Protein AF-A0A831SKI0-F1 (afdb_monomer_lite)

Structure (mmCIF, N/CA/C/O backbone):
data_AF-A0A831SKI0-F1
#
_entry.id   AF-A0A831SKI0-F1
#
loop_
_atom_site.group_PDB
_atom_site.id
_atom_site.type_symbol
_atom_site.label_atom_id
_atom_site.label_alt_id
_atom_site.label_comp_id
_atom_site.label_asym_id
_atom_site.label_entity_id
_atom_site.label_seq_id
_atom_site.pdbx_PDB_ins_code
_atom_site.Cartn_x
_atom_site.Cartn_y
_atom_site.Cartn_z
_atom_site.occupancy
_atom_site.B_iso_or_equiv
_atom_site.auth_seq_id
_atom_site.auth_comp_id
_atom_site.auth_asym_id
_atom_site.auth_atom_id
_atom_site.pdbx_PDB_model_num
ATOM 1 N N . MET A 1 1 ? -1.822 -5.223 -12.131 1.00 87.94 1 MET A N 1
ATOM 2 C CA . MET A 1 1 ? -0.561 -4.633 -12.616 1.00 87.94 1 MET A CA 1
ATOM 3 C C . MET A 1 1 ? -0.754 -3.134 -12.746 1.00 87.94 1 MET A C 1
ATOM 5 O O . MET A 1 1 ? -1.768 -2.723 -13.297 1.00 87.94 1 MET A O 1
ATOM 9 N N . ILE A 1 2 ? 0.171 -2.344 -12.212 1.00 90.44 2 ILE A N 1
ATOM 10 C CA . ILE A 1 2 ? 0.170 -0.876 -12.304 1.00 90.44 2 ILE A CA 1
ATOM 11 C C . ILE A 1 2 ? 1.475 -0.474 -12.988 1.00 90.44 2 ILE A C 1
ATOM 13 O O . ILE A 1 2 ? 2.515 -1.032 -12.654 1.00 90.44 2 ILE A O 1
ATOM 17 N N . ILE A 1 3 ? 1.421 0.459 -13.936 1.00 91.19 3 ILE A N 1
ATOM 18 C CA . ILE A 1 3 ? 2.607 1.012 -14.596 1.00 91.19 3 ILE A CA 1
ATOM 19 C C . ILE A 1 3 ? 2.629 2.507 -14.303 1.00 91.19 3 ILE A C 1
ATOM 21 O O . ILE A 1 3 ? 1.637 3.194 -14.553 1.00 91.19 3 ILE A O 1
ATOM 25 N N . LEU A 1 4 ? 3.735 2.982 -13.742 1.00 88.81 4 LEU A N 1
ATOM 26 C CA . LEU A 1 4 ? 3.956 4.381 -13.409 1.00 88.81 4 LEU A CA 1
ATOM 27 C C . LEU A 1 4 ? 5.060 4.941 -14.298 1.00 88.81 4 LEU A C 1
ATOM 29 O O . LEU A 1 4 ? 6.169 4.406 -14.332 1.00 88.81 4 LEU A O 1
ATOM 33 N N . ASP A 1 5 ? 4.754 6.042 -14.975 1.00 87.69 5 ASP A N 1
ATOM 34 C CA . ASP A 1 5 ? 5.734 6.822 -15.716 1.00 87.69 5 ASP A CA 1
ATOM 35 C C . ASP A 1 5 ? 6.356 7.872 -14.792 1.00 87.69 5 ASP A C 1
ATOM 37 O O . ASP A 1 5 ? 5.662 8.634 -14.111 1.00 87.69 5 ASP A O 1
ATOM 41 N N . LYS A 1 6 ? 7.686 7.908 -14.763 1.00 81.94 6 LYS A N 1
ATOM 42 C CA . LYS A 1 6 ? 8.477 8.859 -13.987 1.00 81.94 6 LYS A CA 1
ATOM 43 C C . LYS A 1 6 ? 9.523 9.514 -14.869 1.00 81.94 6 LYS A C 1
ATOM 45 O O . LYS A 1 6 ? 10.004 8.942 -15.845 1.00 81.94 6 LYS A O 1
ATOM 50 N N . LYS A 1 7 ? 9.921 10.719 -14.472 1.00 80.81 7 LYS A N 1
ATOM 51 C CA . LYS A 1 7 ? 11.035 11.432 -15.083 1.00 80.81 7 LYS A CA 1
ATOM 52 C C . LYS A 1 7 ? 12.072 11.748 -14.021 1.00 80.81 7 LYS A C 1
ATOM 54 O O . LYS A 1 7 ? 11.764 12.412 -13.034 1.00 80.81 7 LYS A O 1
ATOM 59 N N . ILE A 1 8 ? 13.286 11.250 -14.217 1.00 78.38 8 ILE A N 1
ATOM 60 C CA . ILE A 1 8 ? 14.424 11.518 -13.338 1.00 78.38 8 ILE A CA 1
ATOM 61 C C . ILE A 1 8 ? 15.424 12.326 -14.148 1.00 78.38 8 ILE A C 1
ATOM 63 O O . ILE A 1 8 ? 16.122 11.781 -14.997 1.00 78.38 8 ILE A O 1
ATOM 67 N N . LEU A 1 9 ? 15.477 13.638 -13.904 1.00 79.88 9 LEU A N 1
ATOM 68 C CA . LEU A 1 9 ? 16.229 14.579 -14.740 1.00 79.88 9 LEU A CA 1
ATOM 69 C C . LEU A 1 9 ? 15.789 14.461 -16.215 1.00 79.88 9 LEU A C 1
ATOM 71 O O . LEU A 1 9 ? 14.672 14.845 -16.561 1.00 79.88 9 LEU A O 1
ATOM 75 N N . THR A 1 10 ? 16.644 13.921 -17.081 1.00 85.06 10 THR A N 1
ATOM 76 C CA . THR A 1 10 ? 16.361 13.679 -18.502 1.00 85.06 10 THR A CA 1
ATOM 77 C C . THR A 1 10 ? 15.912 12.250 -18.801 1.00 85.06 10 THR A C 1
ATOM 79 O O . THR A 1 10 ? 15.432 12.011 -19.903 1.00 85.06 10 THR A O 1
ATOM 82 N N . PHE A 1 11 ? 16.042 11.323 -17.847 1.00 87.00 11 PHE A N 1
ATOM 83 C CA . PHE A 1 11 ? 15.735 9.907 -18.034 1.00 87.00 11 PHE A CA 1
ATOM 84 C C . PHE A 1 11 ? 14.244 9.624 -17.851 1.00 87.00 11 PHE A C 1
ATOM 86 O O . PHE A 1 11 ? 13.628 10.041 -16.862 1.00 87.00 11 PHE A O 1
ATOM 93 N N . ASN A 1 12 ? 13.683 8.871 -18.789 1.00 89.94 12 ASN A N 1
ATOM 94 C CA . ASN A 1 12 ? 12.340 8.318 -18.733 1.00 89.94 12 ASN A CA 1
ATOM 95 C C . ASN A 1 12 ? 12.395 6.983 -18.000 1.00 89.94 12 ASN A C 1
ATOM 97 O O . ASN A 1 12 ? 13.060 6.040 -18.431 1.00 89.94 12 ASN A O 1
ATOM 101 N N . VAL A 1 13 ? 11.692 6.905 -16.880 1.00 89.50 13 VAL A N 1
ATOM 102 C CA . VAL A 1 13 ? 11.699 5.740 -16.005 1.00 89.50 13 VAL A CA 1
ATOM 103 C C . VAL A 1 13 ? 10.307 5.143 -15.950 1.00 89.50 13 VAL A C 1
ATOM 105 O O . VAL A 1 13 ? 9.336 5.858 -15.708 1.00 89.50 13 VAL A O 1
ATOM 108 N N . LYS A 1 14 ? 10.210 3.827 -16.128 1.00 91.81 14 LYS A N 1
ATOM 109 C CA . LYS A 1 14 ? 8.970 3.080 -15.923 1.00 91.81 14 LYS A CA 1
ATOM 110 C C . LYS A 1 14 ? 9.099 2.184 -14.701 1.00 91.81 14 LYS A C 1
ATOM 112 O O . LYS A 1 14 ? 10.053 1.419 -14.571 1.00 91.81 14 LYS A O 1
ATOM 117 N N . GLU A 1 15 ? 8.118 2.269 -13.813 1.00 91.38 15 GLU A N 1
ATOM 118 C CA . GLU A 1 15 ? 7.977 1.358 -12.679 1.00 91.38 15 GLU A CA 1
ATOM 119 C C . GLU A 1 15 ? 6.732 0.492 -12.868 1.00 91.38 15 GLU A C 1
ATOM 121 O O . GLU A 1 15 ? 5.621 0.999 -13.022 1.00 91.38 15 GLU A O 1
ATOM 126 N N . VAL A 1 16 ? 6.910 -0.825 -12.849 1.00 92.50 16 VAL A N 1
ATOM 127 C CA . VAL A 1 16 ? 5.832 -1.804 -12.991 1.00 92.50 16 VAL A CA 1
ATOM 128 C C . VAL A 1 16 ? 5.611 -2.491 -11.652 1.00 92.50 16 VAL A C 1
ATOM 130 O O . VAL A 1 16 ? 6.512 -3.130 -11.115 1.00 92.50 16 VAL A O 1
ATOM 133 N N . HIS A 1 17 ? 4.399 -2.398 -11.116 1.00 91.50 17 HIS A N 1
ATOM 134 C CA . HIS A 1 17 ? 4.017 -3.007 -9.846 1.00 91.50 17 HIS A CA 1
ATOM 135 C C . HIS A 1 17 ? 3.061 -4.181 -10.055 1.00 91.50 17 HIS A C 1
ATOM 137 O O . HIS A 1 17 ? 2.097 -4.098 -10.832 1.00 91.50 17 HIS A O 1
ATOM 143 N N . PHE A 1 18 ? 3.279 -5.251 -9.286 1.00 89.81 18 PHE A N 1
ATOM 144 C CA . PHE A 1 18 ? 2.395 -6.419 -9.215 1.00 89.81 18 PHE A CA 1
ATOM 145 C C . PHE A 1 18 ? 2.190 -7.121 -10.570 1.00 89.81 18 PHE A C 1
ATOM 147 O O . PHE A 1 18 ? 1.083 -7.581 -10.875 1.00 89.81 18 PHE A O 1
ATOM 154 N N . SER A 1 19 ? 3.224 -7.154 -11.416 1.00 93.19 19 SER A N 1
ATOM 155 C CA . SER A 1 19 ? 3.258 -8.058 -12.569 1.00 93.19 19 SER A CA 1
ATOM 156 C C . SER A 1 19 ? 3.576 -9.485 -12.113 1.00 93.19 19 SER A C 1
ATOM 158 O O . SER A 1 19 ? 4.039 -9.714 -10.993 1.00 93.19 19 SER A O 1
ATOM 160 N N . ASP A 1 20 ? 3.335 -10.473 -12.970 1.00 92.25 20 ASP A N 1
ATOM 161 C CA . ASP A 1 20 ? 3.717 -11.848 -12.644 1.00 92.25 20 ASP A CA 1
ATOM 162 C C . ASP A 1 20 ? 5.241 -12.042 -12.727 1.00 92.25 20 ASP A C 1
ATOM 164 O O . ASP A 1 20 ? 5.813 -12.692 -11.855 1.00 92.25 20 ASP A O 1
ATOM 168 N N . GLN A 1 21 ? 5.893 -11.441 -13.728 1.00 91.69 21 GLN A N 1
ATOM 169 C CA . GLN A 1 21 ? 7.341 -11.478 -13.974 1.00 91.69 21 GLN A CA 1
ATOM 170 C C . GLN A 1 21 ? 7.801 -10.217 -14.745 1.00 91.69 21 GLN A C 1
ATOM 172 O O . GLN A 1 21 ? 6.933 -9.468 -15.215 1.00 91.69 21 GLN A O 1
ATOM 177 N N . PRO A 1 22 ? 9.119 -9.959 -14.870 1.00 93.19 22 PRO A N 1
ATOM 178 C CA . PRO A 1 22 ? 9.662 -8.906 -15.735 1.00 93.19 22 PRO A CA 1
ATOM 179 C C . PRO A 1 22 ? 9.358 -9.132 -17.225 1.00 93.19 22 PRO A C 1
ATOM 181 O O . PRO A 1 22 ? 9.189 -10.272 -17.658 1.00 93.19 22 PRO A O 1
ATOM 184 N N . PHE A 1 23 ? 9.286 -8.049 -18.000 1.00 91.69 23 PHE A N 1
ATOM 185 C CA . PHE A 1 23 ? 9.088 -8.050 -19.454 1.00 91.69 23 PHE A CA 1
ATOM 186 C C . PHE A 1 23 ? 9.617 -6.747 -20.068 1.00 91.69 23 PHE A C 1
ATOM 188 O O . PHE A 1 23 ? 9.776 -5.758 -19.355 1.00 91.69 23 PHE A O 1
ATOM 195 N N . ASP A 1 24 ? 9.858 -6.728 -21.375 1.00 90.94 24 ASP A N 1
ATOM 196 C CA . ASP A 1 24 ? 10.364 -5.532 -22.052 1.00 90.94 24 ASP A CA 1
ATOM 197 C C . ASP A 1 24 ? 9.266 -4.486 -22.264 1.00 90.94 24 ASP A C 1
ATOM 199 O O . ASP A 1 24 ? 8.120 -4.809 -22.592 1.00 90.94 24 ASP A O 1
ATOM 203 N N . ILE A 1 25 ? 9.623 -3.214 -22.076 1.00 92.06 25 ILE A N 1
ATOM 204 C CA . ILE A 1 25 ? 8.760 -2.071 -22.378 1.00 92.06 25 ILE A CA 1
ATOM 205 C C . ILE A 1 25 ? 9.561 -1.046 -23.173 1.00 92.06 25 ILE A C 1
ATOM 207 O O . ILE A 1 25 ? 10.611 -0.590 -22.725 1.00 92.06 25 ILE A O 1
ATOM 211 N N . ASP A 1 26 ? 9.022 -0.645 -24.320 1.00 91.50 26 ASP A N 1
ATOM 212 C CA . ASP A 1 26 ? 9.616 0.394 -25.156 1.00 91.50 26 ASP A CA 1
ATOM 213 C C . ASP A 1 26 ? 9.490 1.797 -24.534 1.00 91.50 26 ASP A C 1
ATOM 215 O O . ASP A 1 26 ? 8.628 2.077 -23.692 1.00 91.50 26 ASP A O 1
ATOM 219 N N . ASN A 1 27 ? 10.302 2.729 -25.040 1.00 90.56 27 ASN A N 1
ATOM 220 C CA . ASN A 1 27 ? 10.265 4.156 -24.697 1.00 90.56 27 ASN A CA 1
ATOM 221 C C . ASN A 1 27 ? 10.566 4.466 -23.217 1.00 90.56 27 ASN A C 1
ATOM 223 O O . ASN A 1 27 ? 9.942 5.345 -22.615 1.00 90.56 27 ASN A O 1
ATOM 227 N N . CYS A 1 28 ? 11.529 3.767 -22.619 1.00 93.00 28 CYS A N 1
ATOM 228 C CA . CYS A 1 28 ? 12.116 4.155 -21.339 1.00 93.00 28 CYS A CA 1
ATOM 229 C C . CYS A 1 28 ? 13.626 3.923 -21.325 1.00 93.00 28 CYS A C 1
ATOM 231 O O . CYS A 1 28 ? 14.124 2.991 -21.948 1.00 93.00 28 CYS A O 1
ATOM 233 N N . ASP A 1 29 ? 14.336 4.755 -20.572 1.00 92.06 29 ASP A N 1
ATOM 234 C CA . ASP A 1 29 ? 15.772 4.621 -20.333 1.00 92.06 29 ASP A CA 1
ATOM 235 C C . ASP A 1 29 ? 16.061 3.677 -19.155 1.00 92.06 29 ASP A C 1
ATOM 237 O O . ASP A 1 29 ? 17.139 3.094 -19.059 1.00 92.06 29 ASP A O 1
ATOM 241 N N . TYR A 1 30 ? 15.099 3.530 -18.236 1.00 89.94 30 TYR A N 1
ATOM 242 C CA . TYR A 1 30 ? 15.203 2.643 -17.081 1.00 89.94 30 TYR A CA 1
ATOM 243 C C . TYR A 1 30 ? 13.858 1.992 -16.757 1.00 89.94 30 TYR A C 1
ATOM 245 O O . TYR A 1 30 ? 12.825 2.665 -16.692 1.00 89.94 30 TYR A O 1
ATOM 253 N N . LEU A 1 31 ? 13.889 0.687 -16.498 1.00 92.00 31 LEU A N 1
ATOM 254 C CA . LEU A 1 31 ? 12.720 -0.115 -16.164 1.00 92.00 31 LEU A CA 1
ATOM 255 C C . LEU A 1 31 ? 12.931 -0.806 -14.819 1.00 92.00 31 LEU A C 1
ATOM 257 O O . LEU A 1 31 ? 13.953 -1.452 -14.583 1.00 92.00 31 LEU A O 1
ATOM 261 N N . ARG A 1 32 ? 11.947 -0.683 -13.929 1.00 91.19 32 ARG A N 1
ATOM 262 C CA . ARG A 1 32 ? 11.978 -1.293 -12.600 1.00 91.19 32 ARG A CA 1
ATOM 263 C C . ARG A 1 32 ? 10.708 -2.078 -12.336 1.00 91.19 32 ARG A C 1
ATOM 265 O O . ARG A 1 32 ? 9.607 -1.587 -12.564 1.00 91.19 32 ARG A O 1
ATOM 272 N N . PHE A 1 33 ? 10.870 -3.274 -11.789 1.00 92.12 33 PHE A N 1
ATOM 273 C CA . PHE A 1 33 ? 9.764 -4.130 -11.387 1.00 92.12 33 PHE A CA 1
ATOM 274 C C . PHE A 1 33 ? 9.676 -4.218 -9.864 1.00 92.12 33 PHE A C 1
ATOM 276 O O . PHE A 1 33 ? 10.667 -4.503 -9.193 1.00 92.12 33 PHE A O 1
ATOM 283 N N . HIS A 1 34 ? 8.478 -4.002 -9.327 1.00 89.81 34 HIS A N 1
ATOM 284 C CA . HIS A 1 34 ? 8.167 -4.092 -7.907 1.00 89.81 34 HIS A CA 1
ATOM 285 C C . HIS A 1 34 ? 7.163 -5.214 -7.643 1.00 89.81 34 HIS A C 1
ATOM 287 O O . HIS A 1 34 ? 6.099 -5.286 -8.266 1.00 89.81 34 HIS A O 1
ATOM 293 N N . TYR A 1 35 ? 7.482 -6.050 -6.653 1.00 88.38 35 TYR A N 1
ATOM 294 C CA . TYR A 1 35 ? 6.595 -7.097 -6.136 1.00 88.38 35 TYR A CA 1
ATOM 295 C C . TYR A 1 35 ? 6.096 -8.071 -7.218 1.00 88.38 35 TYR A C 1
ATOM 297 O O . TYR A 1 35 ? 4.904 -8.376 -7.287 1.00 88.38 35 TYR A O 1
ATOM 305 N N . CYS A 1 36 ? 7.002 -8.556 -8.078 1.00 89.88 36 CYS A N 1
ATOM 306 C CA . CYS A 1 36 ? 6.672 -9.622 -9.023 1.00 89.88 36 CYS A CA 1
ATOM 307 C C . CYS A 1 36 ? 6.248 -10.894 -8.283 1.00 89.88 36 CYS A C 1
ATOM 309 O O . CYS A 1 36 ? 6.888 -11.292 -7.307 1.00 89.88 36 CYS A O 1
ATOM 311 N N . LYS A 1 37 ? 5.190 -11.558 -8.763 1.00 86.38 37 LYS A N 1
ATOM 312 C CA . LYS A 1 37 ? 4.694 -12.791 -8.125 1.00 86.38 37 LYS A CA 1
ATOM 313 C C . LYS A 1 37 ? 5.681 -13.948 -8.243 1.00 86.38 37 LYS A C 1
ATOM 315 O O . LYS A 1 37 ? 5.758 -14.786 -7.347 1.00 86.38 37 LYS A O 1
ATOM 320 N N . LYS A 1 38 ? 6.408 -14.014 -9.357 1.00 88.19 38 LYS A N 1
ATOM 321 C CA . LYS A 1 38 ? 7.428 -15.027 -9.612 1.00 88.19 38 LYS A CA 1
ATOM 322 C C . LYS A 1 38 ? 8.800 -14.387 -9.518 1.00 88.19 38 LYS A C 1
ATOM 324 O O . LYS A 1 38 ? 9.057 -13.346 -10.120 1.00 88.19 38 LYS A O 1
ATOM 329 N N . LYS A 1 39 ? 9.696 -15.049 -8.790 1.00 88.31 39 LYS A N 1
ATOM 330 C CA . LYS A 1 39 ? 11.120 -14.738 -8.854 1.00 88.31 39 LYS A CA 1
ATOM 331 C C . LYS A 1 39 ? 11.662 -15.272 -10.180 1.00 88.31 39 LYS A C 1
ATOM 333 O O . LYS A 1 39 ? 11.53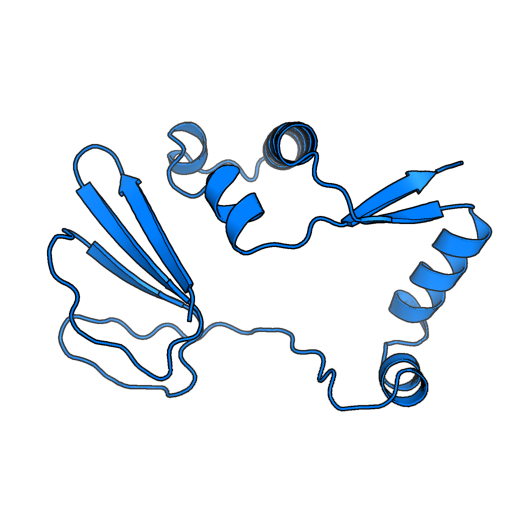2 -16.465 -10.443 1.00 88.31 39 LYS A O 1
ATOM 338 N N . VAL A 1 40 ? 12.263 -14.395 -10.976 1.00 87.81 40 VAL A N 1
ATOM 339 C CA . VAL A 1 40 ? 12.894 -14.732 -12.256 1.00 87.81 40 VAL A CA 1
ATOM 340 C C . VAL A 1 40 ? 14.244 -14.029 -12.321 1.00 87.81 40 VAL A C 1
ATOM 342 O O . VAL A 1 40 ? 14.334 -12.848 -11.989 1.00 87.81 40 VAL A O 1
ATOM 345 N N . ASP A 1 41 ? 15.273 -14.755 -12.747 1.00 88.94 41 ASP A N 1
ATOM 346 C CA . ASP A 1 41 ? 16.578 -14.183 -13.065 1.00 88.94 41 ASP A CA 1
ATOM 347 C C . ASP A 1 41 ? 16.549 -13.779 -14.546 1.00 88.94 41 ASP A C 1
ATOM 349 O O . ASP A 1 41 ? 16.729 -14.608 -15.436 1.00 88.94 41 ASP A O 1
ATOM 353 N N . ALA A 1 42 ? 16.200 -12.518 -14.804 1.00 87.69 42 ALA A N 1
ATOM 354 C CA . ALA A 1 42 ? 16.098 -11.958 -16.148 1.00 87.69 42 ALA A CA 1
ATOM 355 C C . ALA A 1 42 ? 17.386 -11.209 -16.517 1.00 87.69 42 ALA A C 1
ATOM 357 O O . ALA A 1 42 ? 17.938 -10.473 -15.696 1.00 87.69 42 ALA A O 1
ATOM 358 N N . GLU A 1 43 ? 17.855 -11.379 -17.752 1.00 89.19 43 GLU A N 1
ATOM 359 C CA . GLU A 1 43 ? 19.022 -10.658 -18.265 1.00 89.19 43 GLU A CA 1
ATOM 360 C C . GLU A 1 43 ? 18.799 -9.138 -18.189 1.00 89.19 43 GLU A C 1
ATOM 362 O O . GLU A 1 43 ? 17.704 -8.647 -18.449 1.00 89.19 43 GLU A O 1
ATOM 367 N N . GLY A 1 44 ? 19.822 -8.389 -17.769 1.00 88.56 44 GLY A N 1
ATOM 368 C CA . GLY A 1 44 ? 19.724 -6.937 -17.569 1.00 88.56 44 GLY A CA 1
ATOM 369 C C . GLY A 1 44 ? 19.043 -6.501 -16.264 1.00 88.56 44 GLY A C 1
ATOM 370 O O . GLY A 1 44 ? 19.075 -5.314 -15.941 1.00 88.56 44 GLY A O 1
ATOM 371 N N . PHE A 1 45 ? 18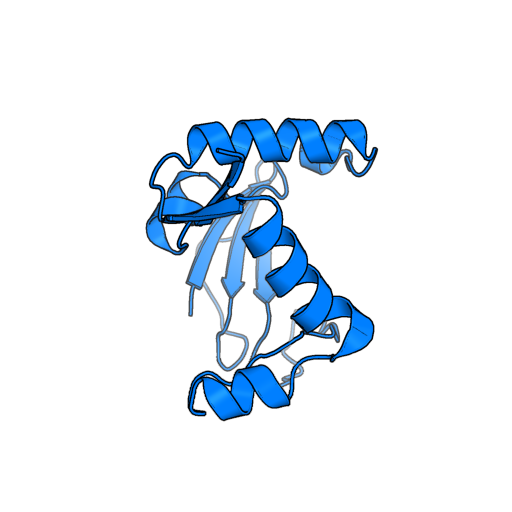.496 -7.430 -15.469 1.00 89.62 45 PHE A N 1
ATOM 372 C CA . PHE A 1 45 ? 17.864 -7.128 -14.182 1.00 89.62 45 PHE A CA 1
ATOM 373 C C . PHE A 1 45 ? 18.645 -7.692 -12.993 1.00 89.62 45 PHE A C 1
ATOM 375 O O . PHE A 1 45 ? 19.093 -8.836 -12.985 1.00 89.62 45 PHE A O 1
ATOM 382 N N . THR A 1 46 ? 18.710 -6.907 -11.916 1.00 89.88 46 THR A N 1
ATOM 383 C CA . THR A 1 46 ? 19.152 -7.381 -10.598 1.00 89.88 46 THR A CA 1
ATOM 384 C C . THR A 1 46 ? 17.932 -7.654 -9.728 1.00 89.88 46 THR A C 1
ATOM 386 O O . THR A 1 46 ? 17.232 -6.726 -9.320 1.00 89.88 46 THR A O 1
ATOM 389 N N . CYS A 1 47 ? 17.682 -8.924 -9.401 1.00 90.62 47 CYS A N 1
ATOM 390 C CA . CYS A 1 47 ? 16.591 -9.298 -8.503 1.00 90.62 47 CYS A CA 1
ATOM 391 C C . CYS A 1 47 ? 16.935 -8.942 -7.046 1.00 90.62 47 CYS A C 1
ATOM 393 O O . CYS A 1 47 ? 17.888 -9.471 -6.472 1.00 90.62 47 CYS A O 1
ATOM 395 N N . GLN A 1 48 ? 16.112 -8.103 -6.414 1.00 88.06 48 GLN A N 1
ATOM 396 C CA . GLN A 1 48 ? 16.224 -7.756 -4.994 1.00 88.06 48 GLN A CA 1
ATOM 397 C C . GLN A 1 48 ? 15.110 -8.431 -4.192 1.00 88.06 48 GLN A C 1
ATOM 399 O O . GLN A 1 48 ? 13.948 -8.430 -4.596 1.00 88.06 48 GLN A O 1
ATOM 404 N N . LYS A 1 49 ? 15.465 -9.036 -3.052 1.00 84.88 49 LYS A N 1
ATOM 405 C CA . LYS A 1 49 ? 14.486 -9.634 -2.139 1.00 84.88 49 LYS A CA 1
ATOM 406 C C . LYS A 1 49 ? 14.044 -8.587 -1.125 1.00 84.88 49 LYS A C 1
ATOM 408 O O . LYS A 1 49 ? 14.834 -8.177 -0.281 1.00 84.88 49 LYS A O 1
ATOM 413 N N . GLU A 1 50 ? 12.769 -8.233 -1.173 1.00 83.81 50 GLU A N 1
ATOM 414 C CA . GLU A 1 50 ? 12.118 -7.382 -0.180 1.00 83.81 50 GLU A CA 1
ATOM 415 C C . GLU A 1 50 ? 11.072 -8.182 0.600 1.00 83.81 50 GLU A C 1
ATOM 417 O O . GLU A 1 50 ? 10.505 -9.158 0.101 1.00 83.81 50 GLU A O 1
ATOM 422 N N . LEU A 1 51 ? 10.835 -7.785 1.849 1.00 84.06 51 LEU A N 1
ATOM 423 C CA . LEU A 1 51 ? 9.749 -8.328 2.659 1.00 84.06 51 LEU A CA 1
ATOM 424 C C . LEU A 1 51 ? 8.522 -7.435 2.499 1.00 84.06 51 LEU A C 1
ATOM 426 O O . LEU A 1 51 ? 8.628 -6.212 2.530 1.00 84.06 51 LEU A O 1
ATOM 430 N N . THR A 1 52 ? 7.355 -8.057 2.368 1.00 83.50 52 THR A N 1
ATOM 431 C CA . THR A 1 52 ? 6.065 -7.368 2.346 1.00 83.50 52 THR A CA 1
ATOM 432 C C . THR A 1 52 ? 5.150 -7.950 3.417 1.00 83.50 52 THR A C 1
ATOM 434 O O . THR A 1 52 ? 5.322 -9.096 3.838 1.00 83.50 52 THR A O 1
ATOM 437 N N . LEU A 1 53 ? 4.186 -7.154 3.869 1.00 87.12 53 LEU A N 1
ATOM 438 C CA . LEU A 1 53 ? 3.133 -7.583 4.783 1.00 87.12 53 LEU A CA 1
ATOM 439 C C . LEU A 1 53 ? 1.837 -7.702 3.984 1.00 87.12 53 LEU A C 1
ATOM 441 O O . LEU A 1 53 ? 1.427 -6.749 3.324 1.00 87.12 53 LEU A O 1
ATOM 445 N N . VAL A 1 54 ? 1.199 -8.869 4.042 1.00 88.38 54 VAL A N 1
ATOM 446 C CA . VAL A 1 54 ? -0.030 -9.159 3.295 1.00 88.38 54 VAL A CA 1
ATOM 447 C C . VAL A 1 54 ? -1.139 -9.501 4.277 1.00 88.38 54 VAL A C 1
ATOM 449 O O . VAL A 1 54 ? -0.961 -10.349 5.149 1.00 88.38 54 VAL A O 1
ATOM 452 N N . ILE A 1 55 ? -2.286 -8.845 4.112 1.00 91.19 55 ILE A N 1
ATOM 453 C CA . ILE A 1 55 ? -3.543 -9.242 4.745 1.00 91.19 55 ILE A CA 1
ATOM 454 C C . ILE A 1 55 ? -4.385 -9.899 3.656 1.00 91.19 55 ILE A C 1
ATOM 456 O O . ILE A 1 55 ? -4.672 -9.280 2.633 1.00 91.19 55 ILE A O 1
ATOM 460 N N . ASP A 1 56 ? -4.753 -11.157 3.867 1.00 92.12 56 ASP A N 1
ATOM 461 C CA . ASP A 1 56 ? -5.631 -11.891 2.964 1.00 92.12 56 ASP A CA 1
ATOM 462 C C . ASP A 1 56 ? -7.091 -11.490 3.208 1.00 92.12 56 ASP A C 1
ATOM 464 O O . ASP A 1 56 ? -7.693 -11.829 4.226 1.00 92.12 56 ASP A O 1
ATOM 468 N N . LEU A 1 57 ? -7.642 -10.739 2.255 1.00 93.88 57 LEU A N 1
ATOM 469 C CA . LEU A 1 57 ? -9.003 -10.205 2.305 1.00 93.88 57 LEU A CA 1
ATOM 470 C C . LEU A 1 57 ? -10.064 -11.202 1.812 1.00 93.88 57 LEU A C 1
ATOM 472 O O . LEU A 1 57 ? -11.234 -10.840 1.734 1.00 93.88 57 LEU A O 1
ATOM 476 N N . THR A 1 58 ? -9.681 -12.436 1.457 1.00 96.25 58 THR A N 1
ATOM 477 C CA . THR A 1 58 ? -10.648 -13.500 1.129 1.00 96.25 58 THR A CA 1
ATOM 478 C C . THR A 1 58 ? -11.276 -14.125 2.378 1.00 96.25 58 THR A C 1
ATOM 480 O O . THR A 1 58 ? -12.316 -14.777 2.290 1.00 96.25 58 THR A O 1
ATOM 483 N N . GLN A 1 59 ? -10.666 -13.899 3.543 1.00 97.12 59 GLN A N 1
ATOM 484 C CA . GLN A 1 59 ? -11.175 -14.302 4.851 1.00 97.12 59 GLN A CA 1
ATOM 485 C C . GLN A 1 59 ? -12.298 -13.371 5.322 1.00 97.12 59 GLN A C 1
ATOM 487 O O . GLN A 1 59 ? -12.355 -12.195 4.960 1.00 97.12 59 GLN A O 1
ATOM 492 N N . ASP A 1 60 ? -13.174 -13.880 6.188 1.00 97.44 60 ASP A N 1
ATOM 493 C CA . ASP A 1 60 ? -14.174 -13.047 6.845 1.00 97.44 60 ASP A CA 1
ATOM 494 C C . ASP A 1 60 ? -13.528 -12.061 7.839 1.00 97.44 60 ASP A C 1
ATOM 496 O O . ASP A 1 60 ? -12.430 -12.277 8.367 1.00 97.44 60 ASP A O 1
ATOM 500 N N . LEU A 1 61 ? -14.234 -10.961 8.111 1.00 96.44 61 LEU A N 1
ATOM 501 C CA . LEU A 1 61 ? -13.721 -9.867 8.935 1.00 96.44 61 LEU A CA 1
ATOM 502 C C . LEU A 1 61 ? -13.378 -10.304 10.366 1.00 96.44 61 LEU A C 1
ATOM 504 O O . LEU A 1 61 ? -12.395 -9.817 10.929 1.00 96.44 61 LEU A O 1
ATOM 508 N N . ASP A 1 62 ? -14.151 -11.219 10.955 1.00 96.94 62 ASP A N 1
ATOM 509 C CA . ASP A 1 62 ? -13.900 -11.698 12.315 1.00 96.94 62 ASP A CA 1
ATOM 510 C C . ASP A 1 62 ? -12.612 -12.518 12.378 1.00 96.94 62 ASP A C 1
ATOM 512 O O . ASP A 1 62 ? -11.843 -12.387 13.337 1.00 96.94 62 ASP A O 1
ATOM 516 N N . THR A 1 63 ? -12.354 -13.341 11.362 1.00 97.44 63 THR A N 1
ATOM 517 C CA . THR A 1 63 ? -11.108 -14.100 11.231 1.00 97.44 63 THR A CA 1
ATOM 518 C C . THR A 1 63 ? -9.913 -13.165 11.051 1.00 97.44 63 THR A C 1
ATOM 520 O O . THR A 1 63 ? -8.955 -13.256 11.827 1.00 97.44 63 THR A O 1
ATOM 523 N N . ILE A 1 64 ? -9.994 -12.196 10.129 1.00 97.12 64 ILE A N 1
ATOM 524 C CA . ILE A 1 64 ? -8.949 -11.172 9.938 1.00 97.12 64 ILE A CA 1
ATOM 525 C C . ILE A 1 64 ? -8.667 -10.451 11.261 1.00 97.12 64 ILE A C 1
ATOM 527 O O . ILE A 1 64 ? -7.516 -10.340 11.692 1.00 97.12 64 ILE A O 1
ATOM 531 N N . TRP A 1 65 ? -9.720 -10.011 11.952 1.00 96.88 65 TRP A N 1
ATOM 532 C CA . TRP A 1 65 ? -9.607 -9.309 13.225 1.00 96.88 65 TRP A CA 1
ATOM 533 C C . TRP A 1 65 ? -8.958 -10.167 14.314 1.00 96.88 65 TRP A C 1
ATOM 535 O O . TRP A 1 65 ? -8.083 -9.693 15.041 1.00 96.88 65 TRP A O 1
ATOM 545 N N . LYS A 1 66 ? -9.358 -11.435 14.454 1.00 96.12 66 LYS A N 1
ATOM 546 C CA . LYS A 1 66 ? -8.799 -12.351 15.464 1.00 96.12 66 LYS A CA 1
ATOM 547 C C . LYS A 1 66 ? -7.317 -12.641 15.230 1.00 96.12 66 LYS A C 1
ATOM 549 O O . LYS A 1 66 ? -6.596 -12.769 16.223 1.00 96.12 66 LYS A O 1
ATOM 554 N N . ASN A 1 67 ? -6.889 -12.683 13.967 1.00 95.69 67 ASN A N 1
ATOM 555 C CA . ASN A 1 67 ? -5.505 -12.927 13.560 1.00 95.69 67 ASN A CA 1
ATOM 556 C C . ASN A 1 67 ? -4.582 -11.710 13.763 1.00 95.69 67 ASN A C 1
ATOM 558 O O . ASN A 1 67 ? -3.365 -11.871 13.817 1.00 95.69 67 ASN A O 1
ATOM 562 N N . MET A 1 68 ? -5.128 -10.499 13.933 1.00 95.88 68 MET A N 1
ATOM 563 C CA . MET A 1 68 ? -4.333 -9.320 14.291 1.00 95.88 68 MET A CA 1
ATOM 564 C C . MET A 1 68 ? -3.796 -9.397 15.727 1.00 95.88 68 MET A C 1
ATOM 566 O O . MET A 1 68 ? -4.488 -9.846 16.657 1.00 95.88 68 MET A O 1
ATOM 570 N N . ASP A 1 69 ? -2.588 -8.856 15.931 1.00 96.12 69 ASP A N 1
ATOM 571 C CA . ASP A 1 69 ? -1.968 -8.801 17.253 1.00 96.12 69 ASP A CA 1
ATOM 572 C C . ASP A 1 69 ? -2.904 -8.144 18.278 1.00 96.12 69 ASP A C 1
ATOM 574 O O . ASP A 1 69 ? -3.476 -7.065 18.082 1.00 96.12 69 ASP A O 1
ATOM 578 N N . ARG A 1 70 ? -3.090 -8.841 19.401 1.00 96.12 70 ARG A N 1
ATOM 579 C CA . ARG A 1 70 ? -4.059 -8.446 20.424 1.00 96.12 70 ARG A CA 1
ATOM 580 C C . ARG A 1 70 ? -3.602 -7.208 21.190 1.00 96.12 70 ARG A C 1
ATOM 582 O O . ARG A 1 70 ? -4.443 -6.378 21.536 1.00 96.12 70 ARG A O 1
ATOM 589 N N . LYS A 1 71 ? -2.312 -7.138 21.529 1.00 96.12 71 LYS A N 1
ATOM 590 C CA . LYS A 1 71 ? -1.778 -6.178 22.509 1.00 96.12 71 LYS A CA 1
ATOM 591 C C . LYS A 1 71 ? -1.487 -4.817 21.890 1.00 96.12 71 LYS A C 1
ATOM 593 O O . LYS A 1 71 ? -1.643 -3.809 22.568 1.00 96.12 71 LYS A O 1
ATOM 598 N N . GLN A 1 72 ? -1.088 -4.798 20.628 1.00 95.81 72 GLN A N 1
ATOM 599 C CA . GLN A 1 72 ? -0.720 -3.601 19.891 1.00 95.81 72 GLN A CA 1
ATOM 600 C C . GLN A 1 72 ? -1.823 -3.233 18.904 1.00 95.81 72 GLN A C 1
ATOM 602 O O . GLN A 1 72 ? -2.476 -2.209 19.089 1.00 95.81 72 GLN A O 1
ATOM 607 N N . THR A 1 73 ? -2.097 -4.080 17.908 1.00 95.88 73 THR A N 1
ATOM 608 C CA . THR A 1 73 ? -2.975 -3.718 16.784 1.00 95.88 73 THR A CA 1
ATOM 609 C C . THR A 1 73 ? -4.431 -3.565 17.212 1.00 95.88 73 THR A C 1
ATOM 611 O O . THR A 1 73 ? -4.997 -2.476 17.115 1.00 95.88 73 THR A O 1
ATOM 614 N N . ARG A 1 74 ? -5.049 -4.623 17.755 1.00 97.44 74 ARG A N 1
ATOM 615 C CA . ARG A 1 74 ? -6.465 -4.567 18.161 1.00 97.44 74 ARG A CA 1
ATOM 616 C C . ARG A 1 74 ? -6.714 -3.565 19.281 1.00 97.44 74 ARG A C 1
ATOM 618 O O . ARG A 1 74 ? -7.727 -2.868 19.268 1.00 97.44 74 ARG A O 1
ATOM 625 N N . TYR A 1 75 ? -5.806 -3.500 20.255 1.00 97.81 75 TYR A N 1
ATOM 626 C CA . TYR A 1 75 ? -5.882 -2.515 21.333 1.00 97.81 75 TYR A CA 1
ATOM 627 C C . TYR A 1 75 ? -5.781 -1.084 20.794 1.00 97.81 75 TYR A C 1
ATOM 629 O O . TYR A 1 75 ? -6.603 -0.249 21.167 1.00 97.81 75 TYR A O 1
ATOM 637 N N . GLY A 1 76 ? -4.827 -0.814 19.897 1.00 97.44 76 GLY A N 1
ATOM 638 C CA . GLY A 1 76 ? -4.634 0.495 19.276 1.00 97.44 76 GLY A CA 1
ATOM 639 C C . GLY A 1 76 ? -5.861 0.953 18.496 1.00 97.44 76 GLY A C 1
ATOM 640 O O . GLY A 1 76 ? -6.333 2.065 18.711 1.00 97.44 76 GLY A O 1
ATOM 641 N N . ILE A 1 77 ? -6.449 0.067 17.688 1.00 95.62 77 ILE A N 1
ATOM 642 C CA . ILE A 1 77 ? -7.677 0.363 16.933 1.00 95.62 77 ILE A CA 1
ATOM 643 C C . ILE A 1 77 ? -8.842 0.677 17.884 1.00 95.62 77 ILE A C 1
ATOM 645 O O . ILE A 1 77 ? -9.489 1.712 17.745 1.00 95.62 77 ILE A O 1
ATOM 649 N N . LYS A 1 78 ? -9.077 -0.155 18.910 1.00 96.69 78 LYS A N 1
ATOM 650 C CA . LYS A 1 78 ? -10.135 0.105 19.906 1.00 96.69 78 LYS A CA 1
ATOM 651 C C . LYS A 1 78 ? -9.893 1.383 20.704 1.00 96.69 78 LYS A C 1
ATOM 653 O O . LYS A 1 78 ? -10.839 2.059 21.097 1.00 96.69 78 LYS A O 1
ATOM 658 N N . ARG A 1 79 ? -8.635 1.699 21.009 1.00 97.06 79 ARG A N 1
ATOM 659 C CA . ARG A 1 79 ? -8.262 2.940 21.687 1.00 97.06 79 ARG A CA 1
ATOM 660 C C . ARG A 1 79 ? -8.581 4.145 20.806 1.00 97.06 79 ARG A C 1
ATOM 662 O O . ARG A 1 79 ? -9.282 5.019 21.291 1.00 97.06 79 ARG A O 1
ATOM 669 N N . ALA A 1 80 ? -8.166 4.134 19.541 1.00 96.38 80 ALA A N 1
ATOM 670 C CA . ALA A 1 80 ? -8.474 5.191 18.582 1.00 96.38 80 ALA A CA 1
ATOM 671 C C . ALA A 1 80 ? -9.989 5.436 18.470 1.00 96.38 80 ALA A C 1
ATOM 673 O O . ALA A 1 80 ? -10.442 6.572 18.560 1.00 96.38 80 ALA A O 1
ATOM 674 N N . GLN A 1 81 ? -10.783 4.363 18.388 1.00 95.31 81 GLN A N 1
ATOM 675 C CA . GLN A 1 81 ? -12.248 4.453 18.384 1.00 95.31 81 GLN A CA 1
ATOM 676 C C . GLN A 1 81 ? -12.805 5.096 19.664 1.00 95.31 81 GLN A C 1
ATOM 678 O O . GLN A 1 81 ? -13.671 5.963 19.587 1.00 95.31 81 GLN A O 1
ATOM 683 N N . ARG A 1 82 ? -12.309 4.696 20.845 1.00 96.56 82 ARG A N 1
ATOM 684 C CA . ARG A 1 82 ? -12.722 5.287 22.134 1.00 96.56 82 ARG A CA 1
ATOM 685 C C . ARG A 1 82 ? -12.320 6.752 22.271 1.00 96.56 82 ARG A C 1
ATOM 687 O O . ARG A 1 82 ? -13.044 7.510 22.900 1.00 96.56 82 ARG A O 1
ATOM 694 N N . GLU A 1 83 ? -11.182 7.128 21.702 1.00 97.25 83 GLU A N 1
ATOM 695 C CA . GLU A 1 83 ? -10.701 8.511 21.653 1.00 97.25 83 GLU A CA 1
ATOM 696 C C . GLU A 1 83 ? -11.458 9.350 20.610 1.00 97.25 83 GLU A C 1
ATOM 698 O O . GLU A 1 83 ? -11.185 10.533 20.478 1.00 97.25 83 GLU A O 1
ATOM 703 N N . GLY A 1 84 ? -12.436 8.775 19.901 1.00 97.00 84 GLY A N 1
ATOM 704 C CA . GLY A 1 84 ? -13.287 9.511 18.970 1.00 97.00 84 GLY A CA 1
ATOM 705 C C . GLY A 1 84 ? -12.677 9.693 17.584 1.00 97.00 84 GLY A C 1
ATOM 706 O O . GLY A 1 84 ? -13.190 10.499 16.812 1.00 97.00 84 GLY A O 1
ATOM 707 N N . ILE A 1 85 ? -11.621 8.951 17.239 1.00 97.06 85 ILE A N 1
ATOM 708 C CA . ILE A 1 85 ? -11.049 8.975 15.891 1.00 97.06 85 ILE A CA 1
ATOM 709 C C . ILE A 1 85 ? -12.028 8.314 14.916 1.00 97.06 85 ILE A C 1
ATOM 711 O O . ILE A 1 85 ? -12.423 7.157 15.096 1.00 97.06 85 ILE A O 1
ATOM 715 N N . LYS A 1 86 ? -12.386 9.037 13.855 1.00 94.75 86 LYS A N 1
ATOM 716 C CA . LYS A 1 86 ? -13.185 8.534 12.732 1.00 94.75 86 LYS A CA 1
ATOM 717 C C . LYS A 1 86 ? -12.333 8.458 11.476 1.00 94.75 86 LYS A C 1
ATOM 719 O O . LYS A 1 86 ? -11.505 9.327 11.237 1.00 94.75 86 LYS A O 1
ATOM 724 N N . VAL A 1 87 ? -12.563 7.422 10.673 1.00 93.88 87 VAL A N 1
ATOM 725 C CA . VAL A 1 87 ? -11.901 7.231 9.379 1.00 93.88 87 VAL A CA 1
ATOM 726 C C . VAL A 1 87 ? -12.937 7.354 8.274 1.00 93.88 8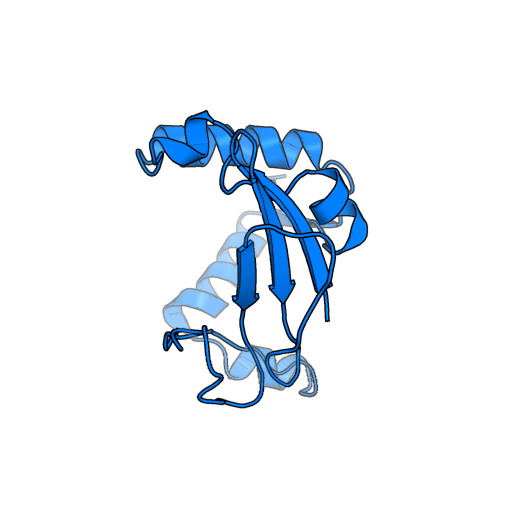7 VAL A C 1
ATOM 728 O O . VAL A 1 87 ? -14.005 6.748 8.367 1.00 93.88 87 VAL A O 1
ATOM 731 N N . HIS A 1 88 ? -12.617 8.110 7.232 1.00 94.44 88 HIS A N 1
ATOM 732 C CA . HIS A 1 88 ? -13.443 8.235 6.037 1.00 94.44 88 HIS A CA 1
ATOM 733 C C . HIS A 1 88 ? -12.577 8.163 4.773 1.00 94.44 88 HIS A C 1
ATOM 735 O O . HIS A 1 88 ? -11.360 8.354 4.822 1.00 94.44 88 HIS A O 1
ATOM 741 N N . ILE A 1 89 ? -13.209 7.842 3.644 1.00 95.44 89 ILE A N 1
ATOM 742 C CA . ILE A 1 89 ? -12.572 7.905 2.325 1.00 95.44 89 ILE A CA 1
ATOM 743 C C . ILE A 1 89 ? -12.577 9.366 1.877 1.00 95.44 89 ILE A C 1
ATOM 745 O O . ILE A 1 89 ? -13.600 10.035 2.010 1.00 95.44 89 ILE A O 1
ATOM 749 N N . SER A 1 90 ? -11.454 9.839 1.348 1.00 93.38 90 SER A N 1
ATOM 750 C CA . SER A 1 90 ? -11.290 11.203 0.845 1.00 93.38 90 SER A CA 1
ATOM 751 C C . SER A 1 90 ? -10.751 11.195 -0.584 1.00 93.38 90 SER A C 1
ATOM 753 O O . SER A 1 90 ? -10.091 10.246 -1.012 1.00 93.38 90 SER A O 1
ATOM 755 N N . ASP A 1 91 ? -11.029 12.259 -1.324 1.00 91.75 91 ASP A N 1
ATOM 756 C CA . ASP A 1 91 ? -10.469 12.563 -2.639 1.00 91.75 91 ASP A CA 1
ATOM 757 C C . ASP A 1 91 ? -9.484 13.749 -2.605 1.00 91.75 91 ASP A C 1
ATOM 759 O O . ASP A 1 91 ? -8.933 14.128 -3.647 1.00 91.75 91 ASP A O 1
ATOM 763 N N . ASP A 1 92 ? -9.181 14.286 -1.417 1.00 91.06 92 ASP A N 1
ATOM 764 C CA . ASP A 1 92 ? -8.216 15.3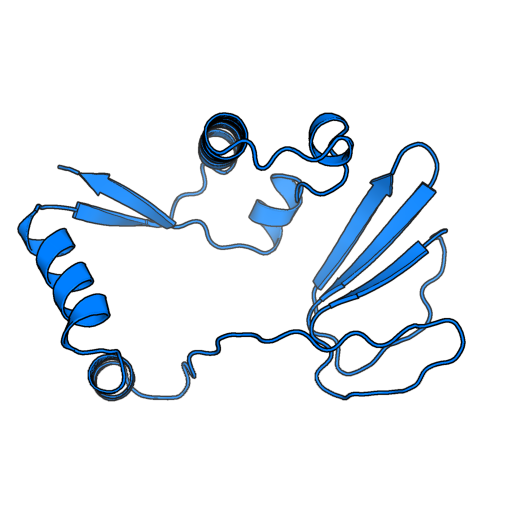72 -1.226 1.00 91.06 92 ASP A CA 1
ATOM 765 C C . ASP A 1 92 ? -6.764 14.857 -1.187 1.00 91.06 92 ASP A C 1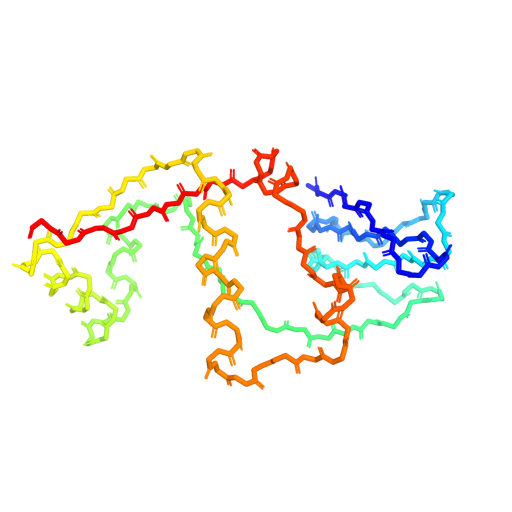
ATOM 767 O O . ASP A 1 92 ? -6.044 14.880 -0.182 1.00 91.06 92 ASP A O 1
ATOM 771 N N . TYR A 1 93 ? -6.318 14.364 -2.342 1.00 88.56 93 TYR A N 1
ATOM 772 C CA . TYR A 1 93 ? -4.942 13.909 -2.551 1.00 88.56 93 TYR A CA 1
ATOM 773 C C . TYR A 1 93 ? -3.909 15.038 -2.417 1.00 88.56 93 TYR A C 1
ATOM 775 O O . TYR A 1 93 ? -2.743 14.752 -2.144 1.00 88.56 93 TYR A O 1
ATOM 783 N N . GLU A 1 94 ? -4.307 16.303 -2.596 1.00 85.81 94 GLU A N 1
ATOM 784 C CA . GLU A 1 94 ? -3.390 17.440 -2.474 1.00 85.81 94 GLU A CA 1
ATOM 785 C C . GLU A 1 94 ? -3.080 17.724 -1.004 1.00 85.81 94 GLU A C 1
ATOM 787 O O . GLU A 1 94 ? -1.908 17.786 -0.624 1.00 85.81 94 GLU A O 1
ATOM 792 N N . GLN A 1 95 ? -4.102 17.794 -0.145 1.00 87.38 95 GLN A N 1
ATOM 793 C CA . GLN A 1 95 ? -3.903 17.935 1.297 1.00 87.38 95 GLN A CA 1
ATOM 794 C C . GLN A 1 95 ? -3.076 16.772 1.859 1.00 87.38 95 GLN A C 1
ATOM 796 O O . GLN A 1 95 ? -2.129 16.998 2.624 1.00 87.38 95 GLN A O 1
ATOM 801 N N . PHE A 1 96 ? -3.358 15.538 1.426 1.00 87.81 96 PHE A N 1
ATOM 802 C CA . PHE A 1 96 ? -2.536 14.378 1.774 1.00 87.81 96 PHE A CA 1
ATOM 803 C C . PHE A 1 96 ? -1.072 14.563 1.351 1.00 87.81 96 PHE A C 1
ATOM 805 O O . PHE A 1 96 ? -0.160 14.327 2.148 1.00 87.81 96 PHE A O 1
ATOM 812 N N . PHE A 1 97 ? -0.825 15.012 0.119 1.00 83.81 97 PHE A N 1
ATOM 813 C CA . PHE A 1 97 ? 0.526 15.203 -0.400 1.00 83.81 97 PHE A CA 1
ATOM 814 C C . PHE A 1 97 ? 1.312 16.262 0.384 1.00 83.81 97 PHE A C 1
ATOM 816 O O . PHE A 1 97 ? 2.494 16.059 0.688 1.00 83.81 97 PHE A O 1
ATOM 823 N N . GLN A 1 98 ? 0.662 17.359 0.779 1.00 84.56 98 GLN A N 1
ATOM 824 C CA . GLN A 1 98 ? 1.276 18.386 1.626 1.00 84.56 98 GLN A CA 1
ATOM 825 C C . GLN A 1 98 ? 1.590 17.853 3.031 1.00 84.56 98 GLN A C 1
ATOM 827 O O . GLN A 1 98 ? 2.700 18.055 3.539 1.00 84.56 98 GLN A O 1
ATOM 832 N N . MET A 1 99 ? 0.664 17.102 3.637 1.00 86.88 99 MET A N 1
ATOM 833 C CA . MET A 1 99 ? 0.886 16.440 4.927 1.00 86.88 99 MET A CA 1
ATOM 834 C C . MET A 1 99 ? 2.066 15.458 4.859 1.00 86.88 99 MET A C 1
ATOM 836 O O . MET A 1 99 ? 2.955 15.498 5.713 1.00 86.88 99 MET A O 1
ATOM 840 N N . TYR A 1 100 ? 2.118 14.622 3.819 1.00 84.12 100 TYR A N 1
ATOM 841 C CA . TYR A 1 100 ? 3.213 13.682 3.577 1.00 84.12 100 TYR A CA 1
ATOM 842 C C . TYR A 1 100 ? 4.564 14.399 3.452 1.00 84.12 100 TYR A C 1
ATOM 844 O O . TYR A 1 100 ? 5.530 14.035 4.129 1.00 84.12 100 TYR A O 1
ATOM 852 N N . LYS A 1 101 ? 4.633 15.470 2.647 1.00 80.19 101 LYS A N 1
ATOM 853 C CA . LYS A 1 101 ? 5.849 16.285 2.495 1.00 80.19 101 LYS A CA 1
ATOM 854 C C . LYS A 1 101 ? 6.335 16.846 3.828 1.00 80.19 101 LYS A C 1
ATOM 856 O O . LYS A 1 101 ? 7.533 16.774 4.111 1.00 80.19 101 LYS A O 1
ATOM 861 N N . SER A 1 102 ? 5.426 17.388 4.637 1.00 85.25 102 SER A N 1
ATOM 862 C CA . SER A 1 102 ? 5.740 17.911 5.971 1.00 85.25 102 SER A CA 1
ATOM 863 C C . SER A 1 102 ? 6.262 16.812 6.906 1.00 85.25 102 SER A C 1
ATOM 865 O O . SER A 1 102 ? 7.285 16.981 7.576 1.00 85.25 102 SER A O 1
ATOM 867 N N . PHE A 1 103 ? 5.627 15.637 6.890 1.00 85.75 103 PHE A N 1
ATOM 868 C CA . PHE A 1 103 ? 6.036 14.487 7.694 1.00 85.75 103 PHE A CA 1
ATOM 869 C C . PHE A 1 103 ? 7.457 14.007 7.363 1.00 85.75 103 PHE A C 1
ATOM 871 O O . PHE A 1 103 ? 8.286 13.879 8.268 1.00 85.75 103 PHE A O 1
ATOM 878 N N . ILE A 1 104 ? 7.767 13.790 6.079 1.00 81.44 104 ILE A N 1
ATOM 879 C CA . ILE A 1 104 ? 9.093 13.327 5.631 1.00 81.44 104 ILE A CA 1
ATOM 880 C C . ILE A 1 104 ? 10.187 14.338 5.996 1.00 81.44 104 ILE A C 1
ATOM 882 O O . ILE A 1 104 ? 11.259 13.945 6.463 1.00 81.44 104 ILE A O 1
ATOM 886 N N . GLN A 1 105 ? 9.902 15.639 5.850 1.00 81.06 105 GLN A N 1
ATOM 887 C CA . GLN A 1 105 ? 10.808 16.714 6.265 1.00 81.06 105 GLN A CA 1
ATOM 888 C C . GLN A 1 105 ? 11.112 16.652 7.758 1.00 81.06 105 GLN A C 1
ATOM 890 O O . GLN A 1 105 ? 12.277 16.618 8.150 1.00 81.06 105 GLN A O 1
ATOM 895 N N . LYS A 1 106 ? 10.070 16.575 8.591 1.00 87.44 106 LYS A N 1
ATOM 896 C CA . LYS A 1 106 ? 10.212 16.524 10.049 1.00 87.44 106 LYS A CA 1
ATOM 897 C C . LYS A 1 106 ? 10.968 15.285 10.528 1.00 87.44 106 LYS A C 1
ATOM 899 O O . LYS A 1 106 ? 11.642 15.338 11.552 1.00 87.44 106 LYS A O 1
ATOM 904 N N . LYS A 1 107 ? 10.845 14.165 9.814 1.00 85.06 107 LYS A N 1
ATOM 905 C CA . LYS A 1 107 ? 11.546 12.919 10.143 1.00 85.06 107 LYS A CA 1
ATOM 906 C C . LYS A 1 107 ? 12.992 12.872 9.646 1.00 85.06 107 LYS A C 1
ATOM 908 O O . LYS A 1 107 ? 13.682 11.914 9.975 1.00 85.06 107 LYS A O 1
ATOM 913 N N . GLY A 1 108 ? 13.448 13.864 8.877 1.00 80.94 108 GLY A N 1
ATOM 914 C CA . GLY A 1 108 ? 14.794 13.863 8.301 1.00 80.94 108 GLY A CA 1
ATOM 915 C C . GLY A 1 108 ? 15.019 12.729 7.296 1.00 80.94 108 GLY A C 1
ATOM 916 O O . GLY A 1 108 ? 16.158 12.365 7.039 1.00 80.94 108 GLY A O 1
ATOM 917 N N . ILE A 1 109 ? 13.943 12.162 6.736 1.00 72.94 109 ILE A N 1
ATOM 918 C CA . ILE A 1 109 ? 14.005 11.019 5.806 1.00 72.94 109 ILE A CA 1
ATOM 919 C C . ILE A 1 109 ? 14.359 11.483 4.381 1.00 72.94 109 ILE A C 1
ATOM 921 O O . ILE A 1 109 ? 14.615 10.660 3.511 1.00 72.94 109 ILE A O 1
ATOM 925 N N . LYS A 1 110 ? 14.417 12.801 4.139 1.00 63.47 110 LYS A N 1
ATOM 926 C CA . LYS A 1 110 ? 14.732 13.363 2.823 1.00 63.47 110 LYS A CA 1
ATOM 927 C C . LYS A 1 110 ? 16.079 12.862 2.305 1.00 63.47 110 LYS A C 1
ATOM 929 O O . LYS A 1 110 ? 17.137 13.264 2.784 1.00 63.47 110 LYS A O 1
ATOM 934 N N . SER A 1 111 ? 16.010 12.076 1.242 1.00 61.69 111 SER A N 1
ATOM 935 C CA . SER A 1 111 ? 17.101 11.874 0.302 1.00 61.69 111 SER A CA 1
ATOM 936 C C . SER A 1 111 ? 17.251 13.117 -0.589 1.00 61.69 111 SER A C 1
ATOM 938 O O . SER A 1 111 ? 16.293 13.856 -0.831 1.00 61.69 111 SER A O 1
ATOM 940 N N . PHE A 1 112 ? 18.457 13.342 -1.120 1.00 53.72 112 PHE A N 1
ATOM 941 C CA . PHE A 1 112 ? 18.716 14.359 -2.150 1.00 53.72 112 PHE A CA 1
ATOM 942 C C . PHE A 1 112 ? 17.749 14.234 -3.346 1.00 53.72 112 PHE A C 1
ATOM 944 O O . PHE A 1 112 ? 17.326 15.234 -3.921 1.00 53.72 112 PHE A O 1
ATOM 951 N N . PHE A 1 113 ? 17.325 13.010 -3.666 1.00 52.81 113 PHE A N 1
ATOM 952 C CA . PHE A 1 113 ? 16.388 12.717 -4.748 1.00 52.81 113 PHE A CA 1
ATOM 953 C C . PHE A 1 113 ? 14.932 13.090 -4.411 1.00 52.81 113 PHE A C 1
ATOM 955 O O . PHE A 1 113 ? 14.215 13.570 -5.289 1.00 52.81 113 PHE A O 1
ATOM 962 N N . ASP A 1 114 ? 14.515 13.028 -3.140 1.00 60.88 114 ASP A N 1
ATOM 963 C CA . ASP A 1 114 ? 13.169 13.460 -2.721 1.00 60.88 114 ASP A CA 1
ATOM 964 C C . ASP A 1 114 ? 12.960 14.970 -2.911 1.00 60.88 114 ASP A C 1
ATOM 966 O O . ASP A 1 114 ? 11.850 15.433 -3.175 1.00 60.88 114 ASP A O 1
ATOM 970 N N . VAL A 1 115 ? 14.039 15.753 -2.792 1.00 53.25 115 VAL A N 1
ATOM 971 C CA . VAL A 1 115 ? 14.034 17.206 -3.032 1.00 53.25 115 VAL A CA 1
ATOM 972 C C . VAL A 1 115 ? 13.829 17.527 -4.516 1.00 53.25 115 VAL A C 1
ATOM 974 O O . VAL A 1 115 ? 13.232 18.552 -4.838 1.00 53.25 115 VAL A O 1
ATOM 977 N N . LEU A 1 116 ? 14.252 16.632 -5.411 1.00 49.72 116 LEU A N 1
ATOM 978 C CA . LEU A 1 116 ? 14.100 16.758 -6.863 1.00 49.72 116 LEU A CA 1
ATOM 979 C C . LEU A 1 116 ? 12.807 16.112 -7.397 1.00 49.72 116 LEU A C 1
ATOM 981 O O . LEU A 1 116 ? 12.634 16.008 -8.608 1.00 49.72 116 LEU A O 1
ATOM 985 N N . GLY A 1 117 ? 11.902 15.656 -6.518 1.00 53.44 117 GLY A N 1
ATOM 986 C CA . GLY A 1 117 ? 10.680 14.933 -6.908 1.00 53.44 117 GLY A CA 1
ATOM 987 C C . GLY A 1 117 ? 10.937 13.508 -7.417 1.00 53.44 117 GLY A C 1
ATOM 988 O O . GLY A 1 117 ? 10.024 12.829 -7.886 1.00 53.44 117 GLY A O 1
ATOM 989 N N . VAL A 1 118 ? 12.178 13.034 -7.302 1.00 52.25 118 VAL A N 1
ATOM 990 C CA . VAL A 1 118 ? 12.632 11.720 -7.746 1.00 52.25 118 VAL A CA 1
ATOM 991 C C . VAL A 1 118 ? 12.308 10.710 -6.646 1.00 52.25 118 VAL A C 1
ATOM 993 O O . VAL A 1 118 ? 13.113 10.448 -5.760 1.00 52.25 118 VAL A O 1
ATOM 996 N N . GLY A 1 119 ? 11.085 10.181 -6.673 1.00 54.72 119 GLY A N 1
ATOM 997 C CA . GLY A 1 119 ? 10.627 9.151 -5.731 1.00 54.72 119 GLY A CA 1
ATOM 998 C C . GLY A 1 119 ? 9.189 9.337 -5.255 1.00 54.72 119 GLY A C 1
ATOM 999 O O . GLY A 1 119 ? 8.534 8.357 -4.903 1.00 54.72 119 GLY A O 1
ATOM 1000 N N . SER A 1 120 ? 8.650 10.558 -5.315 1.00 63.00 120 SER A N 1
ATOM 1001 C CA . SER A 1 120 ? 7.247 10.803 -4.974 1.00 63.00 120 SER A CA 1
ATOM 1002 C C . SER A 1 120 ? 6.318 10.298 -6.074 1.00 63.00 120 SER A C 1
ATOM 1004 O O . SER A 1 120 ? 6.472 10.670 -7.236 1.00 63.00 120 SER A O 1
ATOM 1006 N N . ILE A 1 121 ? 5.324 9.490 -5.704 1.00 69.62 121 ILE A N 1
ATOM 1007 C CA . ILE A 1 121 ? 4.210 9.147 -6.593 1.00 69.62 121 ILE A CA 1
ATOM 1008 C C . ILE A 1 121 ? 3.438 10.450 -6.879 1.00 69.62 121 ILE A C 1
ATOM 1010 O O . ILE A 1 121 ? 3.078 11.140 -5.924 1.00 69.62 121 ILE A O 1
ATOM 1014 N N . PRO A 1 122 ? 3.194 10.834 -8.144 1.00 71.38 122 PRO A N 1
ATOM 1015 C CA . PRO A 1 122 ? 2.386 12.012 -8.449 1.00 71.38 122 PRO A CA 1
ATOM 1016 C C . PRO A 1 122 ? 0.974 11.882 -7.865 1.00 71.38 122 PRO A C 1
ATOM 1018 O O . PRO A 1 122 ? 0.399 10.792 -7.879 1.00 71.38 122 PRO A O 1
ATOM 1021 N N . ALA A 1 123 ? 0.379 12.988 -7.406 1.00 76.25 123 ALA A N 1
ATOM 1022 C CA . ALA A 1 123 ? -0.987 12.985 -6.868 1.00 76.25 123 ALA A CA 1
ATOM 1023 C C . ALA A 1 123 ? -2.005 12.403 -7.868 1.00 76.25 123 ALA A C 1
ATOM 1025 O O . ALA A 1 123 ? -2.919 11.685 -7.478 1.00 76.25 123 ALA A O 1
ATOM 1026 N N . GLU A 1 124 ? -1.804 12.627 -9.169 1.00 80.62 124 GLU A N 1
ATOM 1027 C CA . GLU A 1 124 ? -2.623 12.030 -10.226 1.00 80.62 124 GLU A CA 1
ATOM 1028 C C . GLU A 1 124 ? -2.527 10.497 -10.259 1.00 80.62 124 GLU A C 1
ATOM 1030 O O . GLU A 1 124 ? -3.542 9.812 -10.370 1.00 80.62 124 GLU A O 1
ATOM 1035 N N . SER A 1 125 ? -1.324 9.936 -10.098 1.00 80.88 125 SER A N 1
ATOM 1036 C CA . SER A 1 125 ? -1.134 8.483 -10.023 1.00 80.88 125 SER A CA 1
ATOM 1037 C C . SER A 1 125 ? -1.782 7.897 -8.769 1.00 80.88 125 SER A C 1
ATOM 1039 O O . SER A 1 125 ? -2.408 6.839 -8.847 1.00 80.88 125 SER A O 1
ATOM 1041 N N . MET A 1 126 ? -1.690 8.600 -7.631 1.00 82.81 126 MET A N 1
ATOM 1042 C CA . MET A 1 126 ? -2.408 8.214 -6.412 1.00 82.81 126 MET A CA 1
ATOM 1043 C C . MET A 1 126 ? -3.921 8.249 -6.624 1.00 82.81 126 MET A C 1
ATOM 1045 O O . MET A 1 126 ? -4.597 7.301 -6.254 1.00 82.81 126 MET A O 1
ATOM 1049 N N . ARG A 1 127 ? -4.448 9.291 -7.273 1.00 86.62 127 ARG A N 1
ATOM 1050 C CA . ARG A 1 127 ? -5.880 9.415 -7.572 1.00 86.62 127 ARG A CA 1
ATOM 1051 C C . ARG A 1 127 ? -6.376 8.316 -8.510 1.00 86.62 127 ARG A C 1
ATOM 1053 O O . ARG A 1 127 ? -7.484 7.823 -8.345 1.00 86.62 127 ARG A O 1
ATOM 1060 N N . LYS A 1 128 ? -5.562 7.935 -9.496 1.00 89.38 128 LYS A N 1
ATOM 1061 C CA . LYS A 1 128 ? -5.913 6.922 -10.498 1.00 89.38 128 LYS A CA 1
ATOM 1062 C C . LYS A 1 128 ? -5.908 5.497 -9.942 1.00 89.38 128 LYS A C 1
ATOM 1064 O O . LYS A 1 128 ? -6.695 4.670 -10.394 1.00 89.38 128 LYS A O 1
ATOM 1069 N N . HIS A 1 129 ? -4.994 5.189 -9.021 1.00 88.44 129 HIS A N 1
ATOM 1070 C CA . HIS A 1 129 ? -4.734 3.811 -8.587 1.00 88.44 129 HIS A CA 1
ATOM 1071 C C . HIS A 1 129 ? -4.949 3.557 -7.092 1.00 88.44 129 HIS A C 1
ATOM 1073 O O . HIS A 1 129 ? -4.985 2.400 -6.677 1.00 88.44 129 HIS A O 1
ATOM 1079 N N . GLY A 1 130 ? -5.048 4.606 -6.283 1.00 87.25 130 GLY A N 1
ATOM 1080 C CA . GLY A 1 130 ? -5.136 4.535 -4.832 1.00 87.25 130 GLY A CA 1
ATOM 1081 C C . GLY A 1 130 ? -6.539 4.795 -4.295 1.00 87.25 130 GLY A C 1
ATOM 1082 O O . GLY A 1 130 ? -7.426 5.302 -4.975 1.00 87.25 130 GLY A O 1
ATOM 1083 N N .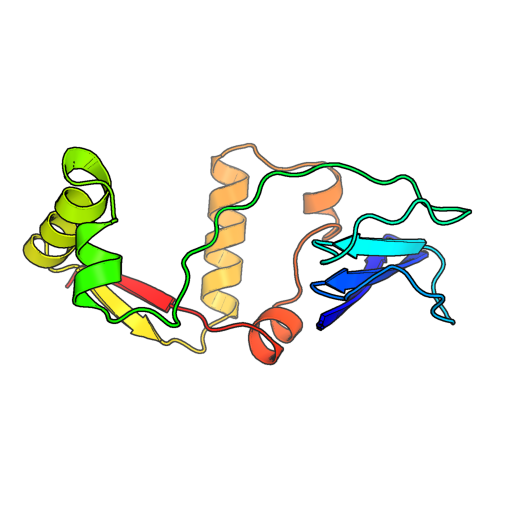 THR A 1 131 ? -6.719 4.445 -3.025 1.00 91.44 131 THR A N 1
ATOM 1084 C CA . THR A 1 131 ? -7.861 4.861 -2.209 1.00 91.44 131 THR A CA 1
ATOM 1085 C C . THR A 1 131 ? -7.301 5.568 -0.988 1.00 91.44 131 THR A C 1
ATOM 1087 O O . THR A 1 131 ? -6.539 4.973 -0.223 1.00 91.44 131 THR A O 1
ATOM 1090 N N . LEU A 1 132 ? -7.636 6.845 -0.830 1.00 92.12 132 LEU A N 1
ATOM 1091 C CA . LEU A 1 132 ? -7.175 7.651 0.291 1.00 92.12 132 LEU A CA 1
ATOM 1092 C C . LEU A 1 132 ? -8.154 7.531 1.463 1.00 92.12 132 LEU A C 1
ATOM 1094 O O . LEU A 1 132 ? -9.348 7.787 1.324 1.00 92.12 132 LEU A O 1
ATOM 1098 N N . PHE A 1 133 ? -7.620 7.167 2.626 1.00 93.50 133 PHE A N 1
ATOM 1099 C CA . PHE A 1 133 ? -8.328 7.177 3.903 1.00 93.50 133 PHE A CA 1
ATOM 1100 C C . PHE A 1 133 ? -7.735 8.273 4.788 1.00 93.50 133 PHE A C 1
ATOM 1102 O O . PHE A 1 133 ? -6.514 8.332 4.952 1.00 93.50 133 PHE A O 1
ATOM 1109 N N . ILE A 1 134 ? -8.585 9.110 5.381 1.00 92.44 134 ILE A N 1
ATOM 1110 C CA . ILE A 1 134 ? -8.184 10.151 6.335 1.00 92.44 134 ILE A CA 1
ATOM 1111 C C . ILE A 1 134 ? -8.786 9.820 7.698 1.00 92.44 134 ILE A C 1
ATOM 1113 O O . ILE A 1 134 ? -9.911 9.328 7.790 1.00 92.44 134 ILE A O 1
ATOM 1117 N N . ALA A 1 135 ? -8.001 10.049 8.751 1.00 92.38 135 ALA A N 1
ATOM 1118 C CA . ALA A 1 135 ? -8.417 9.883 10.134 1.00 92.38 135 ALA A CA 1
ATOM 1119 C C . ALA A 1 135 ? -8.500 11.250 10.816 1.00 92.38 135 ALA A C 1
ATOM 1121 O O . ALA A 1 135 ? -7.522 11.996 10.825 1.00 92.38 135 ALA A O 1
ATOM 1122 N N . GLU A 1 136 ? -9.646 11.546 11.417 1.00 91.69 136 GLU A N 1
ATOM 1123 C CA . GLU A 1 136 ? -9.909 12.810 12.102 1.00 91.69 136 GLU A CA 1
ATOM 1124 C C . GLU A 1 136 ? -10.352 12.554 13.536 1.00 91.69 136 GLU A C 1
ATOM 1126 O O . GLU A 1 136 ? -11.083 11.601 13.825 1.00 91.69 136 GLU A O 1
ATOM 1131 N N . LEU A 1 137 ? -9.894 13.415 14.439 1.00 90.81 137 LEU A N 1
ATOM 1132 C CA . LEU A 1 137 ? -10.374 13.468 15.810 1.00 90.81 137 LEU A CA 1
ATOM 1133 C C . LEU A 1 137 ? -11.609 14.376 15.834 1.00 90.81 137 LEU A C 1
ATOM 1135 O O . LEU A 1 137 ? -11.509 15.517 15.384 1.00 90.81 137 LEU A O 1
ATOM 1139 N N . ASN A 1 138 ? -12.750 13.866 16.313 1.00 73.75 138 ASN A N 1
ATOM 1140 C CA . ASN A 1 138 ? -13.918 14.726 16.565 1.00 73.75 138 ASN A CA 1
ATOM 1141 C C . ASN A 1 138 ? -13.690 15.633 17.772 1.00 73.75 138 ASN A C 1
ATOM 1143 O O . ASN A 1 138 ? -13.020 15.173 18.726 1.00 73.75 138 ASN A O 1
#

Secondary structure (DSSP, 8-state):
-EEEEEEETTEEEEEEES-SS----SS-SEEEEES-SS----TT------------TTS-HHHHHHHS-IIIIIHHHHHHHHTTEEEEEE--HHHHHHHHHHHHHHTT---HHHHTTSSPPPHHHHHHH--EEEEEE-

Foldseek 3Di:
DDWDWDDDPPFIEIEAEAAQDDDDDPDGPYYYYYDHVDDDDDPPDDDDDDDDDDQDPVDDPVVSLVPDDDPPPNVVVVVCVVQQKDKDWDLPLVVVVVVVVVVCVVVVVDDPCVVVVNPDRDSVSCNVPHIDMDIDGD

pLDDT: mean 87.05, std 10.75, range [49.72, 97.81]

Radius of gyration: 18.83 Å; chains: 1; bounding box: 34×33×48 Å

Sequence (138 aa):
MIILDKKILTFNVKEVHFSDQPFDIDNCDYLRFHYCKKKVDAEGFTCQKELTLVIDLTQDLDTIWKNMDRKQTRYGIKRAQREGIKVHISDDYEQFFQMYKSFIQKKGIKSFFDVLGVGSIPAESMRKHGTLFIAELN